Protein AF-A0A3D1SBK6-F1 (afdb_monomer_lite)

Sequence (108 aa):
AQKAGYDPVKAPFGHGEDSVKCRMNLSLMTTSAKAENYKEALTPWNAVYENCPASSRNIYILGPRIFKSLYASETDAAKKKQYLDKTMEIYDTRLKYYSDDKKGTVLA

Secondary structure (DSSP, 8-state):
-PPTT--TTTSTT-STHHHHHHHHHHHHHHHHHHTT-HHHHHHHHHHHHHH-TTS-THHHHHHHHHHHHHHHH---HHHHHHHHHHHHHHHHHHHHH-TTS-HHHH--

Radius of gyration: 14.01 Å; chains: 1; bounding box: 32×30×36 Å

Structure (mmCIF, N/CA/C/O backbone):
data_AF-A0A3D1SBK6-F1
#
_entry.id   AF-A0A3D1SBK6-F1
#
loop_
_atom_site.group_PDB
_atom_site.id
_atom_site.type_symbol
_atom_site.label_atom_id
_atom_site.label_alt_id
_atom_site.label_comp_id
_atom_site.label_asym_id
_atom_site.label_entity_id
_atom_site.label_seq_id
_atom_site.pdbx_PDB_ins_code
_atom_site.Cartn_x
_atom_site.Cartn_y
_atom_site.Cartn_z
_atom_site.occupancy
_atom_site.B_iso_or_equiv
_atom_site.auth_seq_id
_atom_site.auth_comp_id
_atom_site.auth_asym_id
_atom_site.auth_atom_id
_atom_site.pdbx_PDB_model_num
ATOM 1 N N . ALA A 1 1 ? 2.263 5.591 -15.925 1.00 64.50 1 ALA A N 1
ATOM 2 C CA . ALA A 1 1 ? 1.786 4.200 -15.846 1.00 64.50 1 ALA A CA 1
ATOM 3 C C . ALA A 1 1 ? 2.713 3.377 -16.714 1.00 64.50 1 ALA A C 1
ATOM 5 O O . ALA A 1 1 ? 3.103 3.870 -17.771 1.00 64.50 1 ALA A O 1
ATOM 6 N N . GLN A 1 2 ? 3.078 2.182 -16.254 1.00 81.94 2 GLN A N 1
ATOM 7 C CA . GLN A 1 2 ? 4.036 1.326 -16.954 1.00 81.94 2 GLN A CA 1
ATOM 8 C C . GLN A 1 2 ? 3.583 1.039 -18.391 1.00 81.94 2 GLN A C 1
ATOM 10 O O . GLN A 1 2 ? 2.386 0.965 -18.683 1.00 81.94 2 GLN A O 1
ATOM 15 N N . LYS A 1 3 ? 4.550 0.870 -19.294 1.00 79.62 3 LYS A N 1
ATOM 16 C CA . LYS A 1 3 ? 4.285 0.598 -20.713 1.00 79.62 3 LYS A CA 1
ATOM 17 C C . LYS A 1 3 ? 3.640 -0.781 -20.924 1.00 79.62 3 LYS A C 1
ATOM 19 O O . LYS A 1 3 ? 3.830 -1.701 -20.130 1.00 79.62 3 LYS A O 1
ATOM 24 N N . ALA A 1 4 ? 2.923 -0.937 -22.039 1.00 83.06 4 ALA A N 1
ATOM 25 C CA . ALA A 1 4 ? 2.402 -2.231 -22.476 1.00 83.06 4 ALA A CA 1
ATOM 26 C C . ALA A 1 4 ? 3.541 -3.264 -22.602 1.00 83.06 4 ALA A C 1
ATOM 28 O O . ALA A 1 4 ? 4.606 -2.950 -23.133 1.00 83.06 4 ALA A O 1
ATOM 29 N N . GLY A 1 5 ? 3.319 -4.479 -22.092 1.00 82.44 5 GLY A N 1
ATOM 30 C CA . GLY A 1 5 ? 4.343 -5.532 -22.031 1.00 82.44 5 GLY A CA 1
ATOM 31 C C . GLY A 1 5 ? 5.251 -5.486 -20.795 1.00 82.44 5 GLY A C 1
ATOM 32 O O . GLY A 1 5 ? 6.212 -6.247 -20.725 1.00 82.44 5 GLY A O 1
ATOM 33 N N . TYR A 1 6 ? 4.959 -4.621 -19.818 1.00 89.19 6 TYR A N 1
ATOM 34 C CA . TYR A 1 6 ? 5.640 -4.602 -18.525 1.00 89.19 6 TYR A CA 1
ATOM 35 C C . TYR A 1 6 ? 5.487 -5.935 -17.777 1.00 89.19 6 TYR A C 1
ATOM 37 O O . TYR A 1 6 ? 4.382 -6.329 -17.404 1.00 89.19 6 TYR A O 1
ATOM 45 N N . ASP A 1 7 ? 6.616 -6.599 -17.527 1.00 91.25 7 ASP A N 1
ATOM 46 C CA . ASP A 1 7 ? 6.708 -7.743 -16.624 1.00 91.25 7 ASP A CA 1
ATOM 47 C C . ASP A 1 7 ? 7.246 -7.256 -15.267 1.00 91.25 7 ASP A C 1
ATOM 49 O O . ASP A 1 7 ? 8.445 -6.971 -15.153 1.00 91.25 7 ASP A O 1
ATOM 53 N N . PRO A 1 8 ? 6.396 -7.150 -14.231 1.00 90.75 8 PRO A N 1
ATOM 54 C CA . PRO A 1 8 ? 6.830 -6.683 -12.923 1.00 90.75 8 PRO A CA 1
ATOM 55 C C . PRO A 1 8 ? 7.894 -7.576 -12.295 1.00 90.75 8 PRO A C 1
ATOM 57 O O . PRO A 1 8 ? 8.761 -7.062 -11.602 1.00 90.75 8 PRO A O 1
ATOM 60 N N . VAL A 1 9 ? 7.900 -8.884 -12.551 1.00 90.44 9 VAL A N 1
ATOM 61 C CA . VAL A 1 9 ? 8.885 -9.787 -11.940 1.00 90.44 9 VAL A CA 1
ATOM 62 C C . VAL A 1 9 ? 10.261 -9.596 -12.579 1.00 90.44 9 VAL A C 1
ATOM 64 O O . VAL A 1 9 ? 11.268 -9.558 -11.874 1.00 90.44 9 VAL A O 1
ATOM 67 N N . LYS A 1 10 ? 10.322 -9.421 -13.905 1.00 91.81 10 LYS A N 1
ATOM 68 C CA . LYS A 1 10 ? 11.595 -9.208 -14.623 1.00 91.81 10 LYS A CA 1
ATOM 69 C C . LYS A 1 10 ? 12.113 -7.773 -14.532 1.00 91.81 10 LYS A C 1
ATOM 71 O O . LYS A 1 10 ? 13.322 -7.561 -14.584 1.00 91.81 10 LYS A O 1
ATOM 76 N N . ALA A 1 11 ? 11.224 -6.793 -14.388 1.00 92.88 11 ALA A N 1
ATOM 77 C CA . ALA A 1 11 ? 11.559 -5.380 -14.240 1.00 92.88 11 ALA A CA 1
ATOM 78 C C . ALA A 1 11 ? 10.904 -4.802 -12.968 1.00 92.88 11 ALA A C 1
ATOM 80 O O . ALA A 1 11 ? 9.986 -3.991 -13.059 1.00 92.88 11 ALA A O 1
ATOM 81 N N . PRO A 1 12 ? 11.377 -5.151 -11.758 1.00 91.88 12 PRO A N 1
ATOM 82 C CA . PRO A 1 12 ? 10.696 -4.835 -10.495 1.00 91.88 12 PRO A CA 1
ATOM 83 C C . PRO A 1 12 ? 10.339 -3.362 -10.297 1.00 91.88 12 PRO A C 1
ATOM 85 O O . PRO A 1 12 ? 9.301 -3.064 -9.721 1.00 91.88 12 PRO A O 1
ATOM 88 N N . PHE A 1 13 ? 11.146 -2.437 -10.814 1.00 93.12 13 PHE A N 1
ATOM 89 C CA . PHE A 1 13 ? 10.903 -0.995 -10.704 1.00 93.12 13 PHE A CA 1
ATOM 90 C C . PHE A 1 13 ? 10.312 -0.371 -11.982 1.00 93.12 13 PHE A C 1
ATOM 92 O O . PHE A 1 13 ? 9.933 0.794 -11.969 1.00 93.12 13 PHE A O 1
ATOM 99 N N . GLY A 1 14 ? 10.219 -1.106 -13.091 1.00 92.12 14 GLY A N 1
ATOM 100 C CA . GLY A 1 14 ? 9.931 -0.533 -14.410 1.00 92.12 14 GLY A CA 1
ATOM 101 C C . GLY A 1 14 ? 11.124 0.212 -15.016 1.00 92.12 14 GLY A C 1
ATOM 102 O O . GLY A 1 14 ? 12.277 -0.026 -14.644 1.00 92.12 14 GLY A O 1
ATOM 103 N N . HIS A 1 15 ? 10.858 1.118 -15.962 1.00 88.81 15 HIS A N 1
ATOM 104 C CA . HIS A 1 15 ? 11.890 1.791 -16.764 1.00 88.81 15 HIS A CA 1
ATOM 105 C C . HIS A 1 15 ? 11.731 3.316 -16.782 1.00 88.81 15 HIS A C 1
ATOM 107 O O . HIS A 1 15 ? 10.623 3.839 -16.705 1.00 88.81 15 HIS A O 1
ATOM 113 N N . GLY A 1 16 ? 12.849 4.039 -16.925 1.00 90.62 16 GLY A N 1
ATOM 114 C CA . GLY A 1 16 ? 12.850 5.502 -17.021 1.00 90.62 16 GLY A CA 1
ATOM 115 C C . GLY A 1 16 ? 12.172 6.168 -15.822 1.00 90.62 16 GLY A C 1
ATOM 116 O O . GLY A 1 16 ? 12.458 5.829 -14.671 1.00 90.62 16 GLY A O 1
ATOM 117 N N . GLU A 1 17 ? 11.250 7.093 -16.093 1.00 91.75 17 GLU A N 1
ATOM 118 C CA . GLU A 1 17 ? 10.496 7.802 -15.054 1.00 91.75 17 GLU A CA 1
ATOM 119 C C . GLU A 1 17 ? 9.706 6.881 -14.122 1.00 91.75 17 GLU A C 1
ATOM 121 O O . GLU A 1 17 ? 9.565 7.200 -12.941 1.00 91.75 17 GLU A O 1
ATOM 126 N N . ASP A 1 18 ? 9.201 5.747 -14.615 1.00 90.56 18 ASP A N 1
ATOM 127 C CA . ASP A 1 18 ? 8.418 4.839 -13.778 1.00 90.56 18 ASP A CA 1
ATOM 128 C C . ASP A 1 18 ? 9.293 4.223 -12.668 1.00 90.56 18 ASP A C 1
ATOM 130 O O . ASP A 1 18 ? 8.852 4.109 -11.525 1.00 90.56 18 ASP A O 1
ATOM 134 N N . SER A 1 19 ? 10.572 3.942 -12.958 1.00 92.81 19 SER A N 1
ATOM 135 C CA . SER A 1 19 ? 11.557 3.471 -11.966 1.00 92.81 19 SER A CA 1
ATOM 136 C C . SER A 1 19 ? 11.867 4.525 -10.911 1.00 92.81 19 SER A C 1
ATOM 138 O O . SER A 1 19 ? 11.925 4.216 -9.718 1.00 92.81 19 SER A O 1
ATOM 140 N N . VAL A 1 20 ? 11.998 5.788 -11.326 1.00 95.56 20 VAL A N 1
ATOM 141 C CA . VAL A 1 20 ? 12.214 6.913 -10.405 1.00 95.56 20 VAL A CA 1
ATOM 142 C C . VAL A 1 20 ? 11.007 7.081 -9.479 1.00 95.56 20 VAL A C 1
ATOM 144 O O . VAL A 1 20 ? 11.162 7.104 -8.256 1.00 95.56 20 VAL A O 1
ATOM 147 N N . LYS A 1 21 ? 9.795 7.116 -10.045 1.00 95.69 21 LYS A N 1
ATOM 148 C CA . LYS A 1 21 ? 8.539 7.248 -9.291 1.00 95.69 21 LYS A CA 1
ATOM 149 C C . LYS A 1 21 ? 8.318 6.065 -8.350 1.00 95.69 21 LYS A C 1
ATOM 151 O O . LYS A 1 21 ? 7.923 6.278 -7.204 1.00 95.69 21 LYS A O 1
ATOM 156 N N . CYS A 1 22 ? 8.605 4.840 -8.792 1.00 96.44 22 CYS A N 1
ATOM 157 C CA . CYS A 1 22 ? 8.501 3.652 -7.951 1.00 96.44 22 CYS A CA 1
ATOM 158 C C . CYS A 1 22 ? 9.430 3.744 -6.733 1.00 96.44 22 CYS A C 1
ATOM 160 O O . CYS A 1 22 ? 8.982 3.591 -5.600 1.00 96.44 22 CYS A O 1
ATOM 162 N N . ARG A 1 23 ? 10.716 4.055 -6.940 1.00 97.12 23 ARG A N 1
ATOM 163 C CA . ARG A 1 23 ? 11.702 4.155 -5.849 1.00 97.12 23 ARG A CA 1
ATOM 164 C C . ARG A 1 23 ? 11.359 5.264 -4.859 1.00 97.12 23 ARG A C 1
ATOM 166 O O . ARG A 1 23 ? 11.473 5.057 -3.652 1.0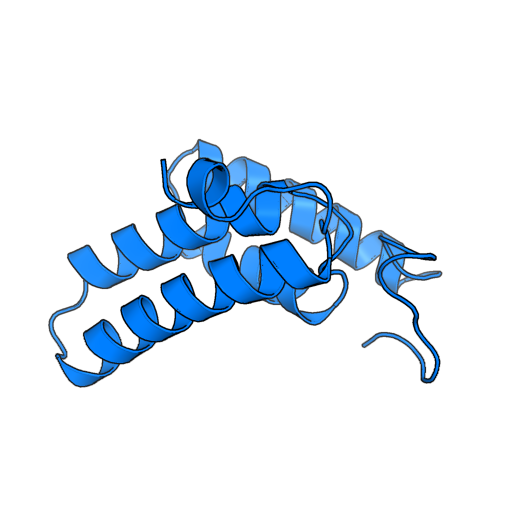0 97.12 23 ARG A O 1
ATOM 173 N N . MET A 1 24 ? 10.911 6.411 -5.366 1.00 97.94 24 MET A N 1
ATOM 174 C CA . MET A 1 24 ? 10.479 7.534 -4.539 1.00 97.94 24 MET A CA 1
ATOM 175 C C . MET A 1 24 ? 9.295 7.142 -3.648 1.00 97.94 24 MET A C 1
ATOM 177 O O . MET A 1 24 ? 9.382 7.264 -2.428 1.00 97.94 24 MET A O 1
ATOM 181 N N . ASN A 1 25 ? 8.220 6.607 -4.235 1.00 98.19 25 ASN A N 1
ATOM 182 C CA . ASN A 1 25 ? 7.045 6.192 -3.467 1.00 98.19 25 ASN A CA 1
ATOM 183 C C . ASN A 1 25 ? 7.362 5.034 -2.513 1.00 98.19 25 ASN A C 1
ATOM 185 O O . ASN A 1 25 ? 6.874 5.025 -1.389 1.00 98.19 25 ASN A O 1
ATOM 189 N N . LEU A 1 26 ? 8.240 4.103 -2.897 1.00 97.81 26 LEU A N 1
ATOM 190 C CA . LEU A 1 26 ? 8.664 3.012 -2.019 1.00 97.81 26 LEU A CA 1
ATOM 191 C C . LEU A 1 26 ? 9.378 3.539 -0.766 1.00 97.81 26 LEU A C 1
ATOM 193 O O . LEU A 1 26 ? 9.114 3.060 0.340 1.00 97.81 26 LEU A O 1
ATOM 197 N N . SER A 1 27 ? 10.252 4.536 -0.930 1.00 97.75 27 SER A N 1
ATOM 198 C CA . SER A 1 27 ? 10.936 5.204 0.182 1.00 97.75 27 SER A CA 1
ATOM 199 C C . SER A 1 27 ? 9.952 5.942 1.094 1.00 97.75 27 SER A C 1
ATOM 201 O O . SER A 1 27 ? 9.978 5.750 2.314 1.00 97.75 27 SER A O 1
ATOM 203 N N . LEU A 1 28 ? 9.036 6.721 0.505 1.00 98.12 28 LEU A N 1
ATOM 204 C CA . LEU A 1 28 ? 8.019 7.482 1.236 1.00 98.12 28 LEU A CA 1
ATOM 205 C C . LEU A 1 28 ? 7.088 6.560 2.025 1.00 98.12 28 LEU A C 1
ATOM 207 O O . LEU A 1 28 ? 6.978 6.696 3.239 1.00 98.12 28 LEU A O 1
ATOM 211 N N . MET A 1 29 ? 6.501 5.559 1.364 1.00 98.06 29 MET A N 1
ATOM 212 C CA . MET A 1 29 ? 5.652 4.556 2.005 1.00 98.06 29 MET A CA 1
ATOM 213 C C . MET A 1 29 ? 6.375 3.878 3.167 1.00 98.06 29 MET A C 1
ATOM 215 O O . MET A 1 29 ? 5.819 3.763 4.255 1.00 98.06 29 MET A O 1
ATOM 219 N N . THR A 1 30 ? 7.611 3.418 2.944 1.00 97.00 30 THR A N 1
ATOM 220 C CA . THR A 1 30 ? 8.366 2.692 3.971 1.00 97.00 30 THR A CA 1
ATOM 221 C C . THR A 1 30 ? 8.650 3.586 5.174 1.00 97.00 30 THR A C 1
ATOM 223 O O . THR A 1 30 ? 8.509 3.133 6.306 1.00 97.00 30 THR A O 1
ATOM 226 N N . THR A 1 31 ? 9.027 4.843 4.942 1.00 97.69 31 THR A N 1
ATOM 227 C CA . THR A 1 31 ? 9.305 5.813 6.007 1.00 97.69 31 THR A CA 1
ATOM 228 C C . THR A 1 31 ? 8.038 6.147 6.792 1.00 97.69 31 THR A C 1
ATOM 230 O O . THR A 1 31 ? 8.012 5.944 8.005 1.00 97.69 31 THR A O 1
ATOM 233 N N . SER A 1 32 ? 6.963 6.564 6.115 1.00 97.56 32 SER A N 1
ATOM 234 C CA . SER A 1 32 ? 5.700 6.939 6.762 1.00 97.56 32 SER A CA 1
ATOM 235 C C . SER A 1 32 ? 5.063 5.767 7.512 1.00 97.56 32 SER A C 1
ATOM 237 O O . SER A 1 32 ? 4.642 5.931 8.652 1.00 97.56 32 SER A O 1
ATOM 239 N N . ALA A 1 33 ? 5.046 4.562 6.930 1.00 96.38 33 ALA A N 1
ATOM 240 C CA . ALA A 1 33 ? 4.465 3.389 7.586 1.00 96.38 33 ALA A CA 1
ATOM 241 C C . ALA A 1 33 ? 5.292 2.907 8.789 1.00 96.38 33 ALA A C 1
ATOM 243 O O . ALA A 1 33 ? 4.717 2.420 9.758 1.00 96.38 33 ALA A O 1
ATOM 244 N N . LYS A 1 34 ? 6.628 3.042 8.757 1.00 93.94 34 LYS A N 1
ATOM 245 C CA . LYS A 1 34 ? 7.486 2.749 9.921 1.00 93.94 34 LYS A CA 1
ATOM 246 C C . LYS A 1 34 ? 7.306 3.761 11.050 1.00 93.94 34 LYS A C 1
ATOM 248 O O . LYS A 1 34 ? 7.445 3.384 12.204 1.00 93.94 34 LYS A O 1
ATOM 253 N N . ALA A 1 35 ? 6.984 5.008 10.715 1.00 97.06 35 ALA A N 1
ATOM 254 C CA . ALA A 1 35 ? 6.588 6.036 11.674 1.00 97.06 35 ALA A CA 1
ATOM 255 C C . ALA A 1 35 ? 5.110 5.920 12.103 1.00 97.06 35 ALA A C 1
ATOM 257 O O . ALA A 1 35 ? 4.590 6.832 12.736 1.00 97.06 35 ALA A O 1
ATOM 258 N N . GLU A 1 36 ? 4.419 4.840 11.712 1.00 95.12 36 GLU A N 1
ATOM 259 C CA . GLU A 1 36 ? 2.993 4.589 11.968 1.00 95.12 36 GLU A CA 1
ATOM 260 C C . GLU A 1 36 ? 2.042 5.675 11.432 1.0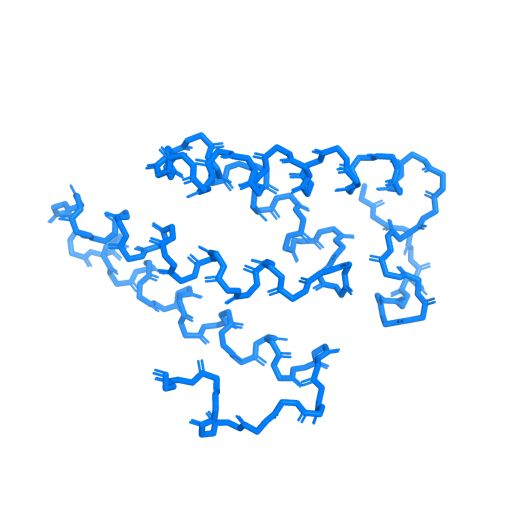0 95.12 36 GLU A C 1
ATOM 262 O O . GLU A 1 36 ? 0.848 5.689 11.734 1.00 95.12 36 GLU A O 1
ATOM 267 N N . ASN A 1 37 ? 2.531 6.550 10.549 1.00 96.50 37 ASN A N 1
ATOM 268 C CA . ASN A 1 37 ? 1.715 7.525 9.841 1.00 96.50 37 ASN A CA 1
ATOM 269 C C . ASN A 1 37 ? 1.045 6.860 8.630 1.00 96.50 37 ASN A C 1
ATOM 271 O O . ASN A 1 37 ? 1.396 7.083 7.467 1.00 96.50 37 ASN A O 1
ATOM 275 N N . TYR A 1 38 ? 0.082 5.984 8.914 1.00 96.00 38 TYR A N 1
ATOM 276 C CA . TYR A 1 38 ? -0.575 5.152 7.906 1.00 96.00 38 TYR A CA 1
ATOM 277 C C . TYR A 1 38 ? -1.428 5.953 6.918 1.00 96.00 38 TYR A C 1
ATOM 279 O O . TYR A 1 38 ? -1.570 5.548 5.765 1.00 96.00 38 TYR A O 1
ATOM 287 N N . LYS A 1 39 ? -1.947 7.113 7.338 1.00 93.88 39 LYS A N 1
ATOM 288 C CA . LYS A 1 39 ? -2.699 8.016 6.461 1.00 93.88 39 LYS A CA 1
ATOM 289 C C . LYS A 1 39 ? -1.804 8.591 5.361 1.00 93.88 39 LYS A C 1
ATOM 291 O O . LYS A 1 39 ? -2.195 8.573 4.198 1.00 93.88 39 LYS A O 1
ATOM 296 N N . GLU A 1 40 ? -0.601 9.047 5.709 1.00 94.94 40 GLU A N 1
ATOM 297 C CA . GLU A 1 40 ? 0.375 9.522 4.721 1.00 94.94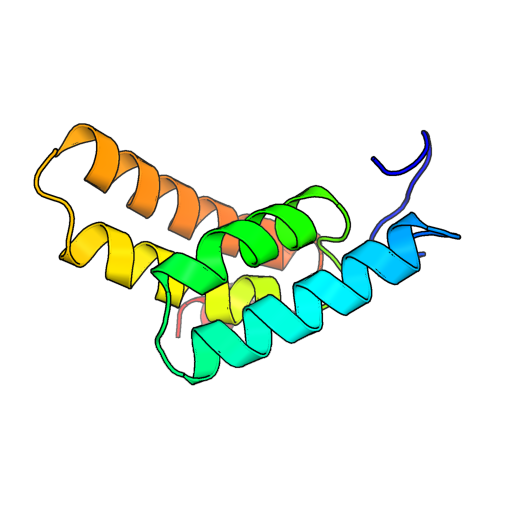 40 GLU A CA 1
ATOM 298 C C . GLU A 1 40 ? 1.008 8.384 3.925 1.00 94.94 40 GLU A C 1
ATOM 300 O O . GLU A 1 40 ? 1.332 8.566 2.755 1.00 94.94 40 GLU A O 1
ATOM 305 N N . ALA A 1 41 ? 1.147 7.198 4.522 1.00 97.56 41 ALA A N 1
ATOM 306 C CA . ALA A 1 41 ? 1.685 6.032 3.831 1.00 97.56 41 ALA A CA 1
ATOM 307 C C . ALA A 1 41 ? 0.742 5.474 2.752 1.00 97.56 41 ALA A C 1
ATOM 309 O O . ALA A 1 41 ? 1.221 4.828 1.822 1.00 97.56 41 ALA A O 1
ATOM 310 N N . LEU A 1 42 ? -0.574 5.708 2.845 1.00 97.56 42 LEU A N 1
ATOM 311 C CA . LEU A 1 42 ? -1.566 5.101 1.950 1.00 97.56 42 LEU A CA 1
ATOM 312 C C . LEU A 1 42 ? -1.375 5.503 0.480 1.00 97.56 42 LEU A C 1
ATOM 314 O O . LEU A 1 42 ? -1.382 4.646 -0.400 1.00 97.56 42 LEU A O 1
ATOM 318 N N . THR A 1 43 ? -1.181 6.792 0.202 1.00 97.62 43 THR A N 1
ATOM 319 C CA . THR A 1 43 ? -0.989 7.289 -1.170 1.00 97.62 43 THR A CA 1
ATOM 320 C C . THR A 1 43 ? 0.249 6.688 -1.851 1.00 97.62 43 THR A C 1
ATOM 322 O O . THR A 1 43 ? 0.100 6.102 -2.927 1.00 97.62 43 THR A O 1
ATOM 325 N N . PRO A 1 44 ? 1.462 6.759 -1.265 1.00 97.94 44 PRO A N 1
ATOM 326 C CA . PRO A 1 44 ? 2.631 6.125 -1.860 1.00 97.94 44 PRO A CA 1
ATOM 327 C C . PRO A 1 44 ? 2.521 4.594 -1.865 1.00 97.94 44 PRO A C 1
ATOM 329 O O . PRO A 1 44 ? 3.038 3.976 -2.794 1.00 97.94 44 PRO A O 1
ATOM 332 N N . TRP A 1 45 ? 1.815 3.982 -0.901 1.00 98.44 45 TRP A N 1
ATOM 333 C CA . TRP A 1 45 ? 1.528 2.543 -0.909 1.00 98.44 45 TRP A CA 1
ATOM 334 C C . TRP A 1 45 ? 0.711 2.127 -2.136 1.00 98.44 45 TRP A C 1
ATOM 336 O O . TRP A 1 45 ? 1.138 1.234 -2.867 1.00 98.44 45 TRP A O 1
ATOM 346 N N . ASN A 1 46 ? -0.404 2.811 -2.416 1.00 97.69 46 ASN A N 1
ATOM 347 C CA . ASN A 1 46 ? -1.224 2.541 -3.602 1.00 97.69 46 ASN A CA 1
ATOM 348 C C . ASN A 1 46 ? -0.387 2.695 -4.880 1.00 97.69 46 ASN A C 1
ATOM 350 O O . ASN A 1 46 ? -0.408 1.829 -5.753 1.00 97.69 46 ASN A O 1
ATOM 354 N N . ALA A 1 47 ? 0.428 3.754 -4.953 1.00 96.88 47 ALA A N 1
ATOM 355 C CA . ALA A 1 47 ? 1.264 4.018 -6.116 1.00 96.88 47 ALA A CA 1
ATOM 356 C C . ALA A 1 47 ? 2.249 2.875 -6.410 1.00 96.88 47 ALA A C 1
ATOM 358 O O . ALA A 1 47 ? 2.394 2.491 -7.573 1.00 96.88 47 ALA A O 1
ATOM 359 N N . VAL A 1 48 ? 2.919 2.315 -5.395 1.00 97.44 48 VAL A N 1
ATOM 360 C CA . VAL A 1 48 ? 3.844 1.187 -5.613 1.00 97.44 48 VAL A CA 1
ATOM 361 C C . VAL A 1 48 ? 3.122 -0.138 -5.827 1.00 97.44 48 VAL A C 1
ATOM 363 O O . VAL A 1 48 ? 3.584 -0.940 -6.636 1.00 97.44 48 VAL A O 1
ATOM 366 N N . TYR A 1 49 ? 1.983 -0.355 -5.163 1.00 97.31 49 TYR A N 1
ATOM 367 C CA . TYR A 1 49 ? 1.164 -1.555 -5.335 1.00 97.31 49 TYR A CA 1
ATOM 368 C C . TYR A 1 49 ? 0.634 -1.677 -6.770 1.00 97.31 49 TYR A C 1
ATOM 370 O O . TYR A 1 49 ? 0.655 -2.758 -7.349 1.00 97.31 49 TYR A O 1
ATOM 378 N N . GLU A 1 50 ? 0.228 -0.563 -7.380 1.00 94.44 50 GLU A N 1
ATOM 379 C CA . GLU A 1 50 ? -0.295 -0.547 -8.749 1.00 94.44 50 GLU A CA 1
ATOM 380 C C . GLU A 1 50 ? 0.810 -0.533 -9.811 1.00 94.44 50 GLU A C 1
ATOM 382 O O . GLU A 1 50 ? 0.733 -1.257 -10.804 1.00 94.44 50 GLU A O 1
ATOM 387 N N . ASN A 1 51 ? 1.847 0.292 -9.628 1.00 93.69 51 ASN A N 1
ATOM 388 C CA . ASN A 1 51 ? 2.807 0.569 -10.703 1.00 93.69 51 ASN A CA 1
ATOM 389 C C . ASN A 1 51 ? 4.072 -0.287 -10.651 1.00 93.69 51 ASN A C 1
ATOM 391 O O . ASN A 1 51 ? 4.768 -0.387 -11.660 1.00 93.69 51 ASN A O 1
ATOM 395 N N . CYS A 1 52 ? 4.424 -0.849 -9.497 1.00 96.00 52 CYS A N 1
ATOM 396 C CA . CYS A 1 52 ? 5.624 -1.669 -9.358 1.00 96.00 52 CYS A CA 1
ATOM 397 C C . CYS A 1 52 ? 5.481 -2.730 -8.251 1.00 96.00 52 CYS A C 1
ATOM 399 O O . CYS A 1 52 ? 6.274 -2.770 -7.303 1.00 96.00 52 CYS A O 1
ATOM 401 N N . PRO A 1 53 ? 4.484 -3.626 -8.369 1.00 96.00 53 PRO A N 1
ATOM 402 C CA . PRO A 1 53 ? 4.098 -4.546 -7.301 1.00 96.00 53 PRO A CA 1
ATOM 403 C C . PRO A 1 53 ? 5.185 -5.549 -6.901 1.00 96.00 53 PRO A C 1
ATOM 405 O O . PRO A 1 53 ? 5.158 -6.052 -5.785 1.00 96.00 53 PRO A O 1
ATOM 408 N N . ALA A 1 54 ? 6.142 -5.858 -7.774 1.00 95.75 54 ALA A N 1
ATOM 409 C CA . ALA A 1 54 ? 7.245 -6.772 -7.467 1.00 95.75 54 ALA A CA 1
ATOM 410 C C . ALA A 1 54 ? 8.520 -6.047 -6.987 1.00 95.75 54 ALA A C 1
ATOM 412 O O . ALA A 1 54 ? 9.537 -6.692 -6.724 1.00 95.75 54 ALA A O 1
ATOM 413 N N . SER A 1 55 ? 8.479 -4.716 -6.839 1.00 95.94 55 SER A N 1
ATOM 414 C CA . SER A 1 55 ? 9.639 -3.911 -6.424 1.00 95.94 55 SER A CA 1
ATOM 415 C C . SER A 1 55 ? 10.108 -4.184 -4.998 1.00 95.94 55 SER A C 1
ATOM 417 O O . SER A 1 55 ? 11.291 -4.018 -4.698 1.00 95.94 55 SER A O 1
ATOM 419 N N . SER A 1 56 ? 9.201 -4.584 -4.102 1.00 96.19 56 SER A N 1
ATOM 420 C CA . SER A 1 56 ? 9.543 -4.863 -2.712 1.00 96.19 56 SER A CA 1
ATOM 421 C C . SER A 1 56 ? 8.488 -5.687 -1.982 1.00 96.19 56 SER A C 1
ATOM 423 O O . SER A 1 56 ? 7.296 -5.379 -2.014 1.00 96.19 56 SER A O 1
ATOM 425 N N . ARG A 1 57 ? 8.950 -6.645 -1.170 1.00 94.56 57 ARG A N 1
ATOM 426 C CA . ARG A 1 57 ? 8.110 -7.369 -0.202 1.00 94.56 57 ARG A CA 1
ATOM 427 C C . ARG A 1 57 ? 7.470 -6.438 0.828 1.00 94.56 57 ARG A C 1
ATOM 429 O O . ARG A 1 57 ? 6.396 -6.747 1.337 1.00 94.56 57 ARG A O 1
ATOM 436 N N . ASN A 1 58 ? 8.081 -5.280 1.101 1.00 95.50 58 ASN A N 1
ATOM 437 C CA . ASN A 1 58 ? 7.545 -4.306 2.054 1.00 95.50 58 ASN A CA 1
ATOM 438 C C . ASN A 1 58 ? 6.157 -3.801 1.662 1.00 95.50 58 ASN A C 1
ATOM 440 O O . ASN A 1 58 ? 5.385 -3.463 2.551 1.00 95.50 58 ASN A O 1
ATOM 444 N N . ILE A 1 59 ? 5.813 -3.800 0.371 1.00 97.50 59 ILE A N 1
ATOM 445 C CA . ILE A 1 59 ? 4.465 -3.454 -0.096 1.00 97.50 59 ILE A CA 1
ATOM 446 C C . ILE A 1 59 ? 3.432 -4.365 0.585 1.00 97.50 59 ILE A C 1
ATOM 448 O O . ILE A 1 59 ? 2.451 -3.889 1.156 1.00 97.50 59 ILE A O 1
ATOM 452 N N . TYR A 1 60 ? 3.704 -5.668 0.622 1.00 96.31 60 TYR A N 1
ATOM 453 C CA . TYR A 1 60 ? 2.802 -6.680 1.173 1.00 96.31 60 TYR A CA 1
ATOM 454 C C . TYR A 1 60 ? 2.938 -6.885 2.682 1.00 96.31 60 TYR A C 1
ATOM 456 O O . TYR A 1 60 ? 2.061 -7.479 3.298 1.00 96.31 60 TYR A O 1
ATOM 464 N N . ILE A 1 61 ? 4.021 -6.401 3.291 1.00 94.75 61 ILE A N 1
ATOM 465 C CA . ILE A 1 61 ? 4.208 -6.424 4.750 1.00 94.75 61 ILE A CA 1
ATOM 466 C C . ILE A 1 61 ? 3.553 -5.196 5.397 1.00 94.75 61 ILE A C 1
ATOM 468 O O . ILE A 1 61 ? 2.923 -5.303 6.448 1.00 94.75 61 ILE A O 1
ATOM 472 N N . LEU A 1 62 ? 3.701 -4.019 4.783 1.00 96.56 62 LEU A N 1
ATOM 473 C CA . LEU A 1 62 ? 3.196 -2.752 5.316 1.00 96.56 62 LEU A CA 1
ATOM 474 C C . LEU A 1 62 ? 1.742 -2.492 4.914 1.00 96.56 62 LEU A C 1
ATOM 476 O O . LEU A 1 62 ? 1.010 -1.894 5.698 1.00 96.56 62 LEU A O 1
ATOM 480 N N . GLY A 1 63 ? 1.299 -2.991 3.756 1.00 97.12 63 GLY A N 1
ATOM 481 C CA . GLY A 1 63 ? -0.089 -2.873 3.302 1.00 97.12 63 GLY A CA 1
ATOM 482 C C . GLY A 1 63 ? -1.109 -3.341 4.341 1.00 97.12 63 GLY A C 1
ATOM 483 O O . GLY A 1 63 ? -1.927 -2.531 4.774 1.00 97.12 63 GLY A O 1
ATOM 484 N N . PRO A 1 64 ? -1.027 -4.585 4.850 1.00 96.62 64 PRO A N 1
ATOM 485 C CA . PRO A 1 64 ? -1.959 -5.070 5.864 1.00 96.62 64 PRO A CA 1
ATOM 486 C C . PRO A 1 64 ? -1.950 -4.226 7.143 1.00 96.62 64 PRO A C 1
ATOM 488 O O . PRO A 1 64 ? -2.989 -4.063 7.772 1.00 96.62 64 PRO A O 1
ATOM 491 N N . ARG A 1 65 ? -0.806 -3.635 7.521 1.00 96.06 65 ARG A N 1
ATOM 492 C CA . ARG A 1 65 ? -0.716 -2.729 8.682 1.00 96.06 65 ARG A CA 1
ATOM 493 C C . ARG A 1 65 ? -1.471 -1.424 8.436 1.00 96.06 65 ARG A C 1
ATOM 495 O O . ARG A 1 65 ? -2.245 -1.009 9.297 1.00 96.06 65 ARG A O 1
ATOM 502 N N . ILE A 1 66 ? -1.298 -0.831 7.252 1.00 97.38 66 ILE A N 1
ATOM 503 C CA . ILE A 1 66 ? -2.016 0.377 6.826 1.00 97.38 66 ILE A CA 1
ATOM 504 C C . ILE A 1 66 ? -3.527 0.114 6.838 1.00 97.38 66 ILE A C 1
ATOM 506 O O . ILE A 1 66 ? -4.263 0.808 7.537 1.00 97.38 66 ILE A O 1
ATOM 510 N N . PHE A 1 67 ? -3.996 -0.922 6.136 1.00 97.50 67 PHE A N 1
ATOM 511 C CA . PHE A 1 67 ? -5.433 -1.209 6.037 1.00 97.50 67 PHE A CA 1
ATOM 512 C C . PHE A 1 67 ? -6.050 -1.664 7.359 1.00 97.50 67 PHE A C 1
ATOM 514 O O . PHE A 1 67 ? -7.193 -1.309 7.638 1.00 97.50 67 PHE A O 1
ATOM 521 N N . LYS A 1 68 ? -5.301 -2.362 8.221 1.00 95.88 68 LYS A N 1
ATOM 522 C CA . LYS A 1 68 ? -5.743 -2.670 9.588 1.00 95.88 68 LYS A CA 1
ATOM 523 C C . LYS A 1 68 ? -5.947 -1.402 10.421 1.00 95.88 68 LYS A C 1
ATOM 525 O O . LYS A 1 68 ? -6.935 -1.317 11.148 1.00 95.88 68 LYS A O 1
ATOM 530 N N . SER A 1 69 ? -5.049 -0.419 10.318 1.00 96.56 69 SER A N 1
ATOM 531 C CA . SER A 1 69 ? -5.209 0.871 11.002 1.00 96.56 69 SER A CA 1
ATOM 532 C C . SER A 1 69 ? -6.423 1.642 10.475 1.00 96.56 69 SER A C 1
ATOM 534 O O . SER A 1 69 ? -7.257 2.075 11.270 1.00 96.56 69 SER A O 1
ATOM 536 N N . LEU A 1 70 ? -6.583 1.723 9.148 1.00 95.69 70 LEU A N 1
ATOM 537 C CA . LEU A 1 70 ? -7.743 2.365 8.518 1.00 95.69 70 LEU A CA 1
ATOM 538 C C . LEU A 1 70 ? -9.053 1.697 8.948 1.00 95.69 70 LEU A C 1
ATOM 540 O O . LEU A 1 70 ? -9.979 2.386 9.370 1.00 95.69 70 LEU A O 1
ATOM 544 N N . TYR A 1 71 ? -9.099 0.361 8.944 1.00 96.75 71 TYR A N 1
ATOM 545 C CA . TYR A 1 71 ? -10.228 -0.421 9.445 1.00 96.75 71 TYR A CA 1
ATOM 546 C C . TYR A 1 71 ? -10.571 -0.087 10.898 1.00 96.75 71 TYR A C 1
ATOM 548 O O . TYR A 1 71 ? -11.742 0.093 11.223 1.00 96.75 71 TYR A O 1
ATOM 556 N N . ALA A 1 72 ? -9.569 0.006 11.776 1.00 96.44 72 ALA A N 1
ATOM 557 C CA . ALA A 1 72 ? -9.786 0.315 13.187 1.00 96.44 72 ALA A CA 1
ATOM 558 C C . ALA A 1 72 ? -10.357 1.730 13.396 1.00 96.44 72 ALA A C 1
ATOM 560 O O . ALA A 1 72 ? -11.185 1.921 14.283 1.00 96.44 72 ALA A O 1
ATOM 561 N N . SER A 1 73 ? -9.947 2.697 12.568 1.00 95.06 73 SER A N 1
ATOM 562 C CA . SER A 1 73 ? -10.420 4.089 12.631 1.00 95.06 73 SER A CA 1
ATOM 563 C C . SER A 1 73 ? -11.760 4.357 11.936 1.00 95.06 73 SER A C 1
ATOM 565 O O . SER A 1 73 ? -12.363 5.403 12.158 1.00 95.06 73 SER A O 1
ATOM 567 N N . GLU A 1 74 ? -12.223 3.446 11.080 1.00 96.69 74 GLU A N 1
ATOM 568 C CA . GLU A 1 74 ? -13.416 3.648 10.257 1.00 96.69 74 GLU A CA 1
ATOM 569 C C . GLU A 1 74 ? -14.701 3.296 11.018 1.00 96.69 74 GLU A C 1
ATOM 571 O O . GLU A 1 74 ? -14.747 2.343 11.798 1.00 96.69 74 GLU A O 1
ATOM 576 N N . THR A 1 75 ? -15.778 4.040 10.786 1.00 97.06 75 THR A N 1
ATOM 577 C CA . THR A 1 75 ? -17.092 3.778 11.398 1.00 97.06 75 THR A CA 1
ATOM 578 C C . THR A 1 75 ? -18.079 3.200 10.395 1.00 97.06 75 THR A C 1
ATOM 580 O O . THR A 1 75 ? -18.950 2.422 10.785 1.00 97.06 75 THR A O 1
ATOM 583 N N . ASP A 1 76 ? -17.904 3.500 9.109 1.00 97.75 76 ASP A N 1
ATOM 584 C CA . ASP A 1 76 ? -18.737 2.964 8.045 1.00 97.75 76 ASP A CA 1
ATOM 585 C C . ASP A 1 76 ? -18.455 1.470 7.806 1.00 97.75 76 ASP A C 1
ATOM 587 O O . ASP A 1 76 ? -17.329 1.045 7.522 1.00 97.75 76 ASP A O 1
ATOM 591 N N . ALA A 1 77 ? -19.501 0.650 7.918 1.00 96.50 77 ALA A N 1
ATOM 592 C CA . ALA A 1 77 ? -19.387 -0.799 7.790 1.00 96.50 77 ALA A CA 1
ATOM 593 C C . ALA A 1 77 ? -18.975 -1.242 6.375 1.00 96.50 77 ALA A C 1
ATOM 595 O O . ALA A 1 77 ? -18.237 -2.221 6.229 1.00 96.50 77 ALA A O 1
ATOM 596 N N . ALA A 1 78 ? -19.411 -0.527 5.332 1.00 97.44 78 ALA A N 1
ATOM 597 C CA . ALA A 1 78 ? -19.072 -0.865 3.955 1.00 97.44 78 ALA A CA 1
ATOM 598 C C . ALA A 1 78 ? -17.591 -0.577 3.666 1.00 97.44 78 ALA A C 1
ATOM 600 O O . ALA A 1 78 ? -16.900 -1.424 3.099 1.00 97.44 78 ALA A O 1
ATOM 601 N N . LYS A 1 79 ? -17.063 0.560 4.129 1.00 96.50 79 LYS A N 1
ATOM 602 C CA . LYS A 1 79 ? -15.635 0.896 4.025 1.00 96.50 79 LYS A CA 1
ATOM 603 C C . LYS A 1 79 ? -14.757 -0.037 4.848 1.00 96.50 79 LYS A C 1
ATOM 605 O O . LYS A 1 79 ? -13.729 -0.500 4.359 1.00 96.50 79 LYS A O 1
ATOM 610 N N . LYS A 1 80 ? -15.188 -0.399 6.059 1.00 97.25 80 LYS A N 1
ATOM 611 C CA . LYS A 1 80 ? -14.537 -1.451 6.853 1.00 97.25 80 LYS A CA 1
ATOM 612 C C . LYS A 1 80 ? -14.412 -2.749 6.063 1.00 97.25 80 LYS A C 1
ATOM 614 O O . LYS A 1 80 ? -13.324 -3.318 5.981 1.00 97.25 80 LYS A O 1
ATOM 619 N N . LYS A 1 81 ? -15.496 -3.187 5.421 1.00 96.94 81 LYS A N 1
ATOM 620 C CA . LYS A 1 81 ? -15.454 -4.364 4.553 1.00 96.94 81 LYS A CA 1
ATOM 621 C C . LYS A 1 81 ? -14.462 -4.191 3.396 1.00 96.94 81 LYS A C 1
ATOM 623 O O . LYS A 1 81 ? -13.669 -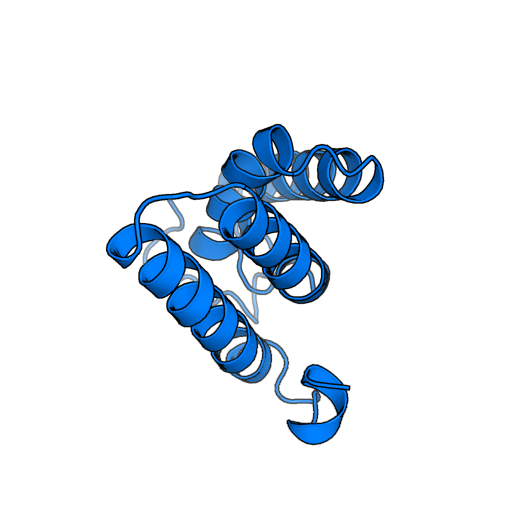5.096 3.164 1.00 96.94 81 LYS A O 1
ATOM 628 N N . GLN A 1 82 ? -14.434 -3.035 2.734 1.00 97.50 82 GLN A N 1
ATOM 629 C CA . GLN A 1 82 ? -13.474 -2.762 1.656 1.00 97.50 82 GLN A CA 1
ATOM 630 C C . GLN A 1 82 ? -12.012 -2.852 2.122 1.00 97.50 82 GLN A C 1
ATOM 632 O O . GLN A 1 82 ? -11.184 -3.427 1.419 1.00 97.50 82 GLN A O 1
ATOM 637 N N . TYR A 1 83 ? -11.677 -2.333 3.307 1.00 97.31 83 TYR A N 1
ATOM 638 C CA . TYR A 1 83 ? -10.316 -2.432 3.849 1.00 97.31 83 TYR A CA 1
ATOM 639 C C . TYR A 1 83 ? -9.926 -3.869 4.203 1.00 97.31 83 TYR A C 1
ATOM 641 O O . TYR A 1 83 ? -8.782 -4.275 3.977 1.00 97.31 83 TYR A O 1
ATOM 649 N N . LEU A 1 84 ? -10.872 -4.657 4.722 1.00 96.50 84 LEU A N 1
ATOM 650 C CA . LEU A 1 84 ? -10.655 -6.078 4.976 1.00 96.50 84 LEU A CA 1
ATOM 651 C C . LEU A 1 84 ? -10.441 -6.849 3.667 1.00 96.50 84 LEU A C 1
ATOM 653 O O . LEU A 1 84 ? -9.454 -7.570 3.541 1.00 96.50 84 LEU A O 1
ATOM 657 N N . ASP A 1 85 ? -11.314 -6.648 2.679 1.00 97.31 85 ASP A N 1
ATOM 658 C CA . ASP A 1 85 ? -11.219 -7.300 1.370 1.00 97.31 85 ASP A CA 1
ATOM 659 C C . ASP A 1 85 ? -9.892 -6.940 0.680 1.00 97.31 85 ASP A C 1
ATOM 661 O O . ASP A 1 85 ? -9.194 -7.818 0.170 1.00 97.31 85 ASP A O 1
ATOM 665 N N . LYS A 1 86 ? -9.471 -5.669 0.756 1.00 96.88 86 LYS A N 1
ATOM 666 C CA . LYS A 1 86 ? -8.165 -5.233 0.249 1.00 96.88 86 LYS A CA 1
ATOM 667 C C . LYS A 1 86 ? -7.009 -5.908 0.986 1.00 96.88 86 LYS A C 1
ATOM 669 O O . LYS A 1 86 ? -6.039 -6.306 0.354 1.00 96.88 86 LYS A O 1
ATOM 674 N N . THR A 1 87 ? -7.109 -6.083 2.302 1.00 96.81 87 THR A N 1
ATOM 675 C CA . THR A 1 87 ? -6.089 -6.805 3.081 1.00 96.81 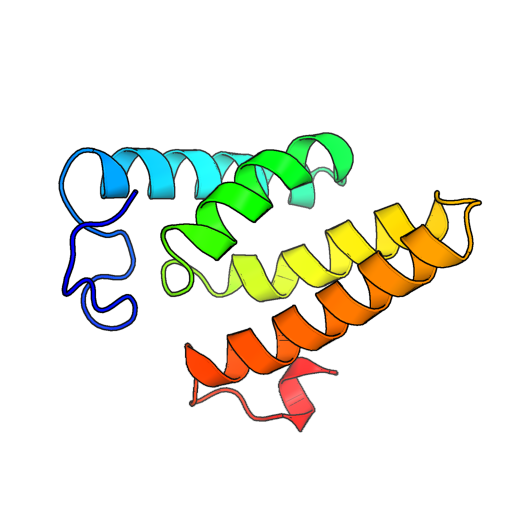87 THR A CA 1
ATOM 676 C C . THR A 1 87 ? -5.929 -8.248 2.597 1.00 96.81 87 THR A C 1
ATOM 678 O O . THR A 1 87 ? -4.803 -8.721 2.455 1.00 96.81 87 THR A O 1
ATOM 681 N N . MET A 1 88 ? -7.034 -8.930 2.286 1.00 94.69 88 MET A N 1
ATOM 682 C CA . MET A 1 88 ? -6.997 -10.286 1.730 1.00 94.69 88 MET A CA 1
ATOM 683 C C . MET A 1 88 ? -6.377 -10.312 0.328 1.00 94.69 88 MET A C 1
ATOM 685 O O . MET A 1 88 ? -5.486 -11.119 0.070 1.00 94.69 88 MET A O 1
ATOM 689 N N . GLU A 1 89 ? -6.764 -9.372 -0.538 1.00 96.06 89 GLU A N 1
ATOM 690 C CA . GLU A 1 89 ? -6.191 -9.223 -1.883 1.00 96.06 89 GLU A CA 1
ATOM 691 C C . GLU A 1 89 ? -4.670 -9.010 -1.844 1.00 96.06 89 GLU A C 1
ATOM 693 O O . GLU A 1 89 ? -3.944 -9.558 -2.673 1.00 96.06 89 GLU A O 1
ATOM 698 N N . ILE A 1 90 ? -4.166 -8.249 -0.869 1.00 96.12 90 ILE A N 1
ATOM 699 C CA . ILE A 1 90 ? -2.727 -8.022 -0.694 1.00 96.12 90 ILE A CA 1
ATOM 700 C C . ILE A 1 90 ? -2.003 -9.346 -0.433 1.00 96.12 90 ILE A C 1
ATOM 702 O O . ILE A 1 90 ? -0.947 -9.587 -1.019 1.00 96.12 90 ILE A O 1
ATOM 706 N N . TYR A 1 91 ? -2.553 -10.222 0.410 1.00 93.62 91 TYR A N 1
ATOM 707 C CA . TYR A 1 91 ? -1.939 -11.523 0.680 1.00 93.62 91 TYR A CA 1
ATOM 708 C C . TYR A 1 91 ? -1.937 -12.434 -0.548 1.00 93.62 91 TYR A C 1
ATOM 710 O O . TYR A 1 91 ? -0.915 -13.063 -0.830 1.00 93.62 91 TYR A O 1
ATOM 718 N N . ASP A 1 92 ? -3.024 -12.460 -1.317 1.00 93.00 92 ASP A N 1
ATOM 719 C CA . ASP A 1 92 ? -3.085 -13.237 -2.559 1.00 93.00 92 ASP A CA 1
ATOM 720 C C . ASP A 1 92 ? -2.103 -12.691 -3.607 1.00 93.00 92 ASP A C 1
ATOM 722 O O . ASP A 1 92 ? -1.362 -13.435 -4.255 1.00 93.00 92 ASP A O 1
ATOM 726 N N . THR A 1 93 ? -2.021 -11.367 -3.720 1.00 93.88 93 THR A N 1
ATOM 727 C CA . THR A 1 93 ? -1.119 -10.684 -4.653 1.00 93.88 93 THR A CA 1
ATOM 728 C C . THR A 1 93 ? 0.347 -10.884 -4.272 1.00 93.88 93 THR A C 1
ATOM 730 O O . THR A 1 93 ? 1.198 -11.044 -5.149 1.00 93.88 93 THR A O 1
ATOM 733 N N . ARG A 1 94 ? 0.661 -10.967 -2.975 1.00 94.06 94 ARG A N 1
ATOM 734 C CA . ARG A 1 94 ? 2.006 -11.310 -2.500 1.00 94.06 94 ARG A CA 1
ATOM 735 C C . ARG A 1 94 ? 2.462 -12.654 -3.058 1.00 94.06 94 ARG A C 1
ATOM 737 O O . ARG A 1 94 ? 3.569 -12.738 -3.578 1.00 94.06 94 ARG A O 1
ATOM 744 N N . LEU A 1 95 ? 1.602 -13.672 -3.004 1.00 91.62 95 LEU A N 1
ATOM 745 C CA . LEU A 1 95 ? 1.911 -15.013 -3.513 1.00 91.62 95 LEU A CA 1
ATOM 746 C C . LEU A 1 95 ? 2.090 -15.031 -5.039 1.00 91.62 95 LEU A C 1
ATOM 748 O O . LEU A 1 95 ? 2.862 -15.837 -5.554 1.00 91.62 95 LEU A O 1
ATOM 752 N N . LYS A 1 96 ? 1.424 -14.122 -5.765 1.00 91.19 96 LYS A N 1
ATOM 753 C CA . LYS A 1 96 ? 1.601 -13.961 -7.217 1.00 91.19 96 LYS A CA 1
ATOM 754 C C . LYS A 1 96 ? 3.007 -13.474 -7.585 1.00 91.19 96 LYS A C 1
ATOM 756 O O . LYS A 1 96 ? 3.566 -13.956 -8.565 1.00 91.19 96 LYS A O 1
ATOM 761 N N . TYR A 1 97 ? 3.557 -12.506 -6.849 1.00 91.31 97 TYR A N 1
ATOM 762 C CA . TYR A 1 97 ? 4.859 -11.900 -7.178 1.00 91.31 97 TYR A CA 1
ATOM 763 C C . TYR A 1 97 ? 6.040 -12.511 -6.423 1.00 91.31 97 TYR A C 1
ATOM 765 O O . TYR A 1 97 ? 7.176 -12.399 -6.877 1.00 91.31 97 TYR A O 1
ATOM 773 N N . TYR A 1 98 ? 5.775 -13.176 -5.302 1.00 88.50 98 TYR A N 1
ATOM 774 C CA . TYR A 1 98 ? 6.768 -13.839 -4.467 1.00 88.50 98 TYR A CA 1
ATOM 775 C C . TYR A 1 98 ? 6.327 -15.275 -4.193 1.00 88.50 98 TYR A C 1
ATOM 777 O O . TYR A 1 98 ? 5.907 -15.624 -3.094 1.00 88.50 98 TYR A O 1
ATOM 785 N N . SER A 1 99 ? 6.382 -16.111 -5.230 1.00 78.62 99 SER A N 1
ATOM 786 C CA . SER A 1 99 ? 5.904 -17.500 -5.196 1.00 78.62 99 SER A CA 1
ATOM 787 C C . SER A 1 99 ? 6.725 -18.429 -4.295 1.00 78.62 99 SER A C 1
ATOM 789 O O . SER A 1 99 ? 6.322 -19.563 -4.050 1.00 78.62 99 SER A O 1
ATOM 791 N N . ASP A 1 100 ? 7.891 -17.979 -3.830 1.00 79.88 100 ASP A N 1
ATOM 792 C CA . ASP A 1 100 ? 8.680 -18.650 -2.799 1.00 79.88 100 ASP A CA 1
ATOM 793 C C . ASP A 1 100 ? 8.076 -18.483 -1.393 1.00 79.88 100 ASP A C 1
ATOM 795 O O . ASP A 1 100 ? 8.395 -19.258 -0.486 1.00 79.88 100 ASP A O 1
ATOM 799 N N . ASP A 1 101 ? 7.156 -17.532 -1.212 1.00 75.06 101 ASP A N 1
ATOM 800 C CA . ASP A 1 101 ? 6.400 -17.400 0.025 1.00 75.06 101 ASP A CA 1
ATOM 801 C C . ASP A 1 101 ? 5.378 -18.532 0.165 1.00 75.06 101 ASP A C 1
ATOM 803 O O . ASP A 1 101 ? 4.533 -18.778 -0.698 1.00 75.06 101 ASP A O 1
ATOM 807 N N . LYS A 1 102 ? 5.403 -19.213 1.313 1.00 71.69 102 LYS A N 1
ATOM 808 C CA . LYS A 1 102 ? 4.390 -20.216 1.653 1.00 71.69 102 LYS A CA 1
ATOM 809 C C . LYS A 1 102 ? 3.175 -19.517 2.258 1.00 71.69 102 LYS A C 1
ATOM 811 O O . LYS A 1 102 ? 3.313 -18.697 3.161 1.00 71.69 102 LYS A O 1
ATOM 816 N N . LYS A 1 103 ? 1.961 -19.898 1.848 1.00 63.75 103 LYS A N 1
ATOM 817 C CA . LYS A 1 103 ? 0.705 -19.313 2.368 1.00 63.75 103 LYS A CA 1
ATOM 818 C C . LYS A 1 103 ? 0.644 -19.268 3.907 1.00 63.75 103 LYS A C 1
ATOM 820 O O . LYS A 1 103 ? 0.196 -18.277 4.469 1.00 63.75 103 LYS A O 1
ATOM 825 N N . GLY A 1 104 ? 1.163 -20.296 4.585 1.00 61.72 104 GLY A N 1
ATOM 826 C CA . GLY A 1 104 ? 1.217 -20.359 6.052 1.00 61.72 104 GLY 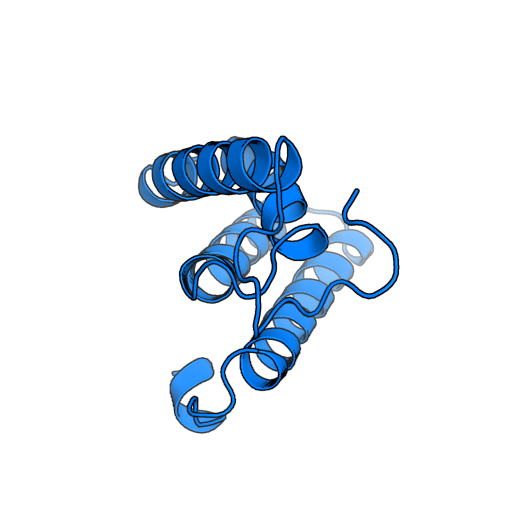A CA 1
ATOM 827 C C . GLY A 1 104 ? 2.186 -19.373 6.721 1.00 61.72 104 GLY A C 1
ATOM 828 O O . GLY A 1 104 ? 1.956 -19.005 7.862 1.00 61.72 104 GLY A O 1
ATOM 829 N N . THR A 1 105 ? 3.234 -18.907 6.033 1.00 63.28 105 THR A N 1
ATOM 830 C CA . THR A 1 105 ? 4.199 -17.924 6.571 1.00 63.28 105 THR A CA 1
ATOM 831 C C . THR A 1 105 ? 3.813 -16.478 6.267 1.00 63.28 105 THR A C 1
ATOM 833 O O . THR A 1 105 ? 4.398 -15.553 6.813 1.00 63.28 105 THR A O 1
ATOM 836 N N . VAL A 1 106 ? 2.866 -16.265 5.353 1.00 63.03 106 VAL A N 1
ATOM 837 C CA . VAL A 1 106 ? 2.390 -14.927 4.967 1.00 63.03 106 VAL A CA 1
ATOM 838 C C . VAL A 1 106 ? 1.352 -14.382 5.953 1.00 63.03 106 VAL A C 1
ATOM 840 O O . VAL A 1 106 ? 1.238 -13.168 6.095 1.00 63.03 106 VAL A O 1
ATOM 843 N N . LEU A 1 107 ? 0.616 -15.279 6.616 1.00 61.59 107 LEU A N 1
ATOM 844 C CA . LEU A 1 107 ? -0.465 -14.969 7.558 1.00 61.59 107 LEU A CA 1
ATOM 845 C C . LEU A 1 107 ? -0.061 -15.112 9.038 1.00 61.59 107 LEU A C 1
ATOM 847 O O . LEU A 1 107 ? -0.877 -14.801 9.904 1.00 61.59 107 LEU A O 1
ATOM 851 N N . ALA A 1 108 ? 1.145 -15.625 9.308 1.00 52.94 108 ALA A N 1
ATOM 852 C CA . ALA A 1 108 ? 1.718 -15.793 10.647 1.00 52.94 108 ALA A CA 1
ATOM 853 C C . ALA A 1 108 ? 2.416 -14.508 11.110 1.00 52.94 108 ALA A C 1
ATOM 855 O O . ALA A 1 108 ? 2.292 -14.184 12.311 1.00 52.94 108 ALA A O 1
#

Foldseek 3Di:
DADPPDDLLVVQQGDDVSNVLLVVLVVQLVVCLVVVVLVSNVVSLVSNCPRRVLNDPVSLVSLLVSLVVVLVPDDDPVSNVVSVVVNVVSLVVSCVNPVVDDSVNSVD

pLDDT: mean 91.99, std 9.46, range [52.94, 98.44]